Protein AF-A0A945YIF4-F1 (afdb_monomer_lite)

Foldseek 3Di:
DPVVVVVVVVVVVVVVLVVVLLVVLLVCLQPPPDLDLVNLVVSCVVSVPPDSPVSSVSSVVSNVVVVVVVVVVVVD

Secondary structure (DSSP, 8-state):
-HHHHHHHHHHHHHHHHHHHHHHHHHHHHHH-SS--HHHHHHHHHHHT-S-HHHHHHHHHHHHHHHHHHHHHGGG-

pLDDT: mean 78.57, std 18.68, range [42.03, 96.38]

Structure (mmCIF, N/CA/C/O backbone):
data_AF-A0A945YIF4-F1
#
_entry.id   AF-A0A945YIF4-F1
#
loop_
_atom_site.group_PDB
_atom_site.id
_atom_site.type_symbol
_atom_site.label_atom_id
_atom_site.label_alt_id
_atom_site.label_comp_id
_atom_site.label_asym_id
_atom_site.label_entity_id
_atom_site.label_seq_id
_atom_site.pdbx_PDB_ins_code
_atom_site.Cartn_x
_atom_site.Cartn_y
_atom_site.Cartn_z
_atom_site.occupancy
_atom_site.B_iso_or_equiv
_atom_site.auth_seq_id
_atom_site.auth_comp_id
_atom_site.auth_asym_id
_atom_site.auth_atom_id
_atom_site.pdbx_PDB_model_num
ATOM 1 N N . MET A 1 1 ? 36.930 -2.252 -16.601 1.00 49.66 1 MET A N 1
ATOM 2 C CA . MET A 1 1 ? 36.440 -1.939 -15.235 1.00 49.66 1 MET A CA 1
ATOM 3 C C . MET A 1 1 ? 35.197 -1.022 -15.204 1.00 49.66 1 MET A C 1
ATOM 5 O O . MET A 1 1 ? 34.765 -0.662 -14.118 1.00 49.66 1 MET A O 1
ATOM 9 N N . GLU A 1 2 ? 34.569 -0.670 -16.338 1.00 46.88 2 GLU A N 1
ATOM 10 C CA . GLU A 1 2 ? 33.406 0.249 -16.361 1.00 46.88 2 GLU A CA 1
ATOM 11 C C . GLU A 1 2 ? 32.034 -0.435 -16.250 1.00 46.88 2 GLU A C 1
ATOM 13 O O . GLU A 1 2 ? 31.145 0.082 -15.577 1.00 46.88 2 GLU A O 1
ATOM 18 N N . GLN A 1 3 ? 31.860 -1.636 -16.812 1.00 46.25 3 GLN A N 1
ATOM 19 C CA . GLN A 1 3 ? 30.559 -2.326 -16.789 1.00 46.25 3 GLN A CA 1
ATOM 20 C C . GLN A 1 3 ? 30.105 -2.748 -15.379 1.00 46.25 3 GLN A C 1
ATOM 22 O O . GLN A 1 3 ? 28.912 -2.788 -15.084 1.00 46.25 3 GLN A O 1
ATOM 27 N N . ILE A 1 4 ? 31.055 -3.011 -14.475 1.00 51.97 4 ILE A N 1
ATOM 28 C CA . ILE A 1 4 ? 30.763 -3.378 -13.081 1.00 51.97 4 ILE A CA 1
ATOM 29 C C . ILE A 1 4 ? 30.216 -2.163 -12.310 1.00 51.97 4 ILE A C 1
ATOM 31 O O . ILE A 1 4 ? 29.261 -2.301 -11.548 1.00 51.97 4 ILE A O 1
ATOM 35 N N . LYS A 1 5 ? 30.744 -0.954 -12.560 1.00 44.12 5 LYS A N 1
ATOM 36 C CA . LYS A 1 5 ? 30.298 0.282 -11.892 1.00 44.12 5 LYS A CA 1
ATOM 37 C C . LYS A 1 5 ? 28.857 0.658 -12.252 1.00 44.12 5 LYS A C 1
ATOM 39 O O . LYS A 1 5 ? 28.103 1.047 -11.364 1.00 44.12 5 LYS A O 1
ATOM 44 N N . ALA A 1 6 ? 28.450 0.492 -13.513 1.00 43.72 6 ALA A N 1
ATOM 45 C CA . ALA A 1 6 ? 27.083 0.787 -13.954 1.00 43.72 6 ALA A CA 1
ATOM 46 C C . ALA A 1 6 ? 26.042 -0.159 -13.327 1.00 43.72 6 ALA A C 1
ATOM 48 O O . ALA A 1 6 ? 24.968 0.282 -12.913 1.00 43.72 6 ALA A O 1
ATOM 49 N N . ARG A 1 7 ? 26.381 -1.448 -13.187 1.00 45.81 7 ARG A N 1
ATOM 50 C CA . ARG A 1 7 ? 25.504 -2.453 -12.565 1.00 45.81 7 ARG A CA 1
ATOM 51 C C . ARG A 1 7 ? 25.272 -2.160 -11.081 1.00 45.81 7 ARG A C 1
ATOM 53 O O . ARG A 1 7 ? 24.135 -2.200 -10.627 1.00 45.81 7 ARG A O 1
ATOM 60 N N . VAL A 1 8 ? 26.325 -1.787 -10.349 1.00 51.56 8 VAL A N 1
ATOM 61 C CA . VAL A 1 8 ? 26.238 -1.417 -8.923 1.00 51.56 8 VAL A CA 1
ATOM 62 C C . VAL A 1 8 ? 25.445 -0.117 -8.724 1.00 51.56 8 VAL A C 1
ATOM 64 O O . VAL A 1 8 ? 24.611 -0.038 -7.824 1.00 51.56 8 VAL A O 1
ATOM 67 N N . PHE A 1 9 ? 25.614 0.879 -9.601 1.00 45.91 9 PHE A N 1
ATOM 68 C CA . PHE A 1 9 ? 24.819 2.115 -9.556 1.00 45.91 9 PHE A CA 1
ATOM 69 C C . PHE A 1 9 ? 23.331 1.894 -9.870 1.00 45.91 9 PHE A C 1
ATOM 71 O O . PHE A 1 9 ? 22.476 2.509 -9.233 1.00 45.91 9 PHE A O 1
ATOM 78 N N . GLY A 1 10 ? 23.008 1.023 -10.830 1.00 54.31 10 GLY A N 1
ATOM 79 C CA . GLY A 1 10 ? 21.624 0.668 -11.161 1.00 54.31 10 GLY A CA 1
ATOM 80 C C . GLY A 1 10 ? 20.916 -0.081 -10.028 1.00 54.31 10 GLY A C 1
ATOM 81 O O . GLY A 1 10 ? 19.770 0.231 -9.708 1.00 54.31 10 GLY A O 1
ATOM 82 N N . VAL A 1 11 ? 21.622 -1.005 -9.367 1.00 57.56 11 VAL A N 1
ATOM 83 C CA . VAL A 1 11 ? 21.113 -1.736 -8.193 1.00 57.56 11 VAL A CA 1
ATOM 84 C C . VAL A 1 11 ? 20.851 -0.781 -7.025 1.00 57.56 11 VAL A C 1
ATOM 86 O O . VAL A 1 11 ? 19.777 -0.833 -6.432 1.00 57.56 11 VAL A O 1
ATOM 89 N N . ASN A 1 12 ? 21.763 0.159 -6.756 1.00 61.91 12 ASN A N 1
ATOM 90 C CA . ASN A 1 12 ? 21.567 1.168 -5.710 1.00 61.91 12 ASN A CA 1
ATOM 91 C C . ASN A 1 12 ? 20.357 2.074 -5.983 1.00 61.91 12 ASN A C 1
ATOM 93 O O . ASN A 1 12 ? 19.590 2.351 -5.066 1.00 61.91 12 ASN A O 1
ATOM 97 N N . LYS A 1 13 ? 20.130 2.497 -7.235 1.00 62.56 13 LYS A N 1
ATOM 98 C CA . LYS A 1 13 ? 18.935 3.285 -7.589 1.00 62.56 13 LYS A CA 1
ATOM 99 C C . LYS A 1 13 ? 17.642 2.493 -7.378 1.00 62.56 13 LYS A C 1
ATOM 101 O O . LYS A 1 13 ? 16.704 3.035 -6.807 1.00 62.56 13 LYS A O 1
ATOM 106 N N . GLY A 1 14 ? 17.610 1.218 -7.772 1.00 68.19 14 GLY A N 1
ATOM 107 C CA . GLY A 1 14 ? 16.449 0.349 -7.554 1.00 68.19 14 GLY A CA 1
ATOM 108 C C . GLY A 1 14 ? 16.135 0.124 -6.072 1.00 68.19 14 GLY A C 1
ATOM 109 O O . GLY A 1 14 ? 14.974 0.190 -5.678 1.00 68.19 14 GLY A O 1
ATOM 110 N N . ILE A 1 15 ? 17.162 -0.072 -5.239 1.00 72.56 15 ILE A N 1
ATOM 111 C CA . ILE A 1 15 ? 17.010 -0.215 -3.781 1.00 72.56 15 ILE A CA 1
ATOM 112 C C . ILE A 1 15 ? 16.456 1.073 -3.158 1.00 72.56 15 ILE A C 1
ATOM 114 O O . ILE A 1 15 ? 15.524 1.008 -2.361 1.00 72.56 15 ILE A O 1
ATOM 118 N N . ILE A 1 16 ? 16.980 2.239 -3.553 1.00 74.50 16 ILE A N 1
ATOM 119 C CA . ILE A 1 16 ? 16.514 3.537 -3.040 1.00 74.50 16 ILE A CA 1
ATOM 120 C C . ILE A 1 16 ? 15.054 3.794 -3.439 1.00 74.50 16 ILE A C 1
ATOM 122 O O . ILE A 1 16 ? 14.273 4.259 -2.611 1.00 74.50 16 ILE A O 1
ATOM 126 N N . THR A 1 17 ? 14.667 3.481 -4.679 1.00 78.38 17 THR A N 1
ATOM 127 C CA . THR A 1 17 ? 13.272 3.613 -5.128 1.00 78.38 17 THR A CA 1
ATOM 128 C C . THR A 1 17 ? 12.349 2.695 -4.331 1.00 78.38 17 THR A C 1
ATOM 130 O O . THR A 1 17 ? 11.369 3.170 -3.767 1.00 78.38 17 THR A O 1
ATOM 133 N N . LEU A 1 18 ? 12.713 1.418 -4.172 1.00 83.88 18 LEU A N 1
ATOM 134 C CA . LEU A 1 18 ? 11.931 0.466 -3.377 1.00 83.88 18 LEU A CA 1
ATOM 135 C C . LEU A 1 18 ? 11.771 0.915 -1.921 1.00 83.88 18 LEU A C 1
ATOM 137 O O . LEU A 1 18 ? 10.696 0.763 -1.346 1.00 83.88 18 LEU A O 1
ATOM 141 N N . GLN A 1 19 ? 12.819 1.474 -1.316 1.00 87.38 19 GLN A N 1
ATOM 142 C CA . GLN A 1 19 ? 12.752 1.974 0.053 1.00 87.38 19 GLN A CA 1
ATOM 143 C C . GLN A 1 19 ? 11.785 3.160 0.178 1.00 87.38 19 GLN A C 1
ATOM 145 O O . GLN A 1 19 ? 10.949 3.167 1.081 1.00 87.38 19 GLN A O 1
ATOM 150 N N . LYS A 1 20 ? 11.831 4.110 -0.764 1.00 89.94 20 LYS A N 1
ATOM 151 C CA . LYS A 1 20 ? 10.893 5.243 -0.804 1.00 89.94 20 LYS A CA 1
ATOM 152 C C . LYS A 1 20 ? 9.451 4.794 -1.017 1.00 89.94 20 LYS A C 1
ATOM 154 O O . LYS A 1 20 ? 8.554 5.308 -0.353 1.00 89.94 20 LYS A O 1
ATOM 159 N N . ASP A 1 21 ? 9.228 3.813 -1.887 1.00 91.06 21 ASP A N 1
ATOM 160 C CA . ASP A 1 21 ? 7.890 3.272 -2.129 1.00 91.06 21 ASP A CA 1
ATOM 161 C C . ASP A 1 21 ? 7.335 2.586 -0.869 1.00 91.06 21 ASP A C 1
ATOM 163 O O . ASP A 1 21 ? 6.165 2.757 -0.525 1.00 91.06 21 ASP A O 1
ATOM 167 N N . LEU A 1 22 ? 8.175 1.853 -0.129 1.00 91.88 22 LEU A N 1
ATOM 168 C CA . LEU A 1 22 ? 7.796 1.241 1.149 1.00 91.88 22 LEU A CA 1
ATOM 169 C C . LEU A 1 22 ? 7.482 2.286 2.226 1.00 91.88 22 LEU A C 1
ATOM 171 O O . LEU A 1 22 ? 6.487 2.145 2.942 1.00 91.88 22 LEU A O 1
ATOM 175 N N . GLU A 1 23 ? 8.300 3.332 2.342 1.00 91.81 23 GLU A N 1
ATOM 176 C CA . GLU A 1 23 ? 8.056 4.452 3.258 1.00 91.81 23 GLU A CA 1
ATOM 177 C C . GLU A 1 23 ? 6.738 5.162 2.927 1.00 91.81 23 GLU A C 1
ATOM 179 O O . GLU A 1 23 ? 5.936 5.421 3.830 1.00 91.81 23 GLU A O 1
ATOM 184 N N . PHE A 1 24 ? 6.461 5.386 1.641 1.00 93.00 24 PHE A N 1
ATOM 185 C CA . PHE A 1 24 ? 5.209 5.976 1.177 1.00 93.00 24 PHE A CA 1
ATOM 186 C C . PHE A 1 24 ? 3.998 5.105 1.531 1.00 93.00 24 PHE A C 1
ATOM 188 O O . PHE A 1 24 ? 3.046 5.596 2.144 1.00 93.00 24 PHE A O 1
ATOM 195 N N . ILE A 1 25 ? 4.039 3.803 1.219 1.00 93.81 25 ILE A N 1
ATOM 196 C CA . ILE A 1 25 ? 2.953 2.866 1.553 1.00 93.81 25 ILE A CA 1
ATOM 197 C C . ILE A 1 25 ? 2.702 2.853 3.062 1.00 93.81 25 ILE A C 1
ATOM 199 O O . ILE A 1 25 ? 1.552 2.953 3.492 1.00 93.81 25 ILE A O 1
ATOM 203 N N . ASN A 1 26 ? 3.762 2.764 3.868 1.00 93.12 26 ASN A N 1
ATOM 204 C CA . ASN A 1 26 ? 3.652 2.757 5.324 1.00 93.12 26 ASN A CA 1
ATOM 205 C C . ASN A 1 26 ? 3.036 4.059 5.851 1.00 93.12 26 ASN A C 1
ATOM 207 O O . ASN A 1 26 ? 2.147 4.016 6.704 1.00 93.12 26 ASN A O 1
ATOM 211 N N . GLY A 1 27 ? 3.494 5.206 5.345 1.00 91.06 27 GLY A N 1
ATOM 212 C CA . GLY A 1 27 ? 3.001 6.524 5.734 1.00 91.06 27 GLY A CA 1
ATOM 213 C C . GLY A 1 27 ? 1.522 6.711 5.407 1.00 91.06 27 GLY A C 1
ATOM 214 O O . GLY A 1 27 ? 0.746 7.116 6.274 1.00 91.06 27 GLY A O 1
ATOM 215 N N . VAL A 1 28 ? 1.101 6.358 4.190 1.00 93.00 28 VAL A N 1
ATOM 216 C CA . VAL A 1 28 ? -0.309 6.457 3.794 1.00 93.00 28 VAL A CA 1
ATOM 217 C C . VAL A 1 28 ? -1.155 5.480 4.605 1.00 93.00 28 VAL A C 1
ATOM 219 O O . VAL A 1 28 ? -2.147 5.891 5.201 1.00 93.00 28 VAL A O 1
ATOM 222 N N . ALA A 1 29 ? -0.758 4.209 4.698 1.00 92.69 29 ALA A N 1
ATOM 223 C CA . ALA A 1 29 ? -1.557 3.185 5.366 1.00 92.69 29 ALA A CA 1
ATOM 224 C C . ALA A 1 29 ? -1.798 3.481 6.854 1.00 92.69 29 ALA A C 1
ATOM 226 O O . ALA A 1 29 ? -2.908 3.274 7.339 1.00 92.69 29 ALA A O 1
ATOM 227 N N . LYS A 1 30 ? -0.797 4.004 7.576 1.00 89.00 30 LYS A N 1
ATOM 228 C CA . LYS A 1 30 ? -0.936 4.361 8.999 1.00 89.00 30 LYS A CA 1
ATOM 229 C C . LYS A 1 30 ? -1.898 5.530 9.243 1.00 89.00 30 LYS A C 1
ATOM 231 O O . LYS A 1 30 ? -2.534 5.563 10.292 1.00 89.00 30 LYS A O 1
ATOM 236 N N . ASN A 1 31 ? -2.002 6.462 8.295 1.00 87.19 31 ASN A N 1
ATOM 237 C CA . ASN A 1 31 ? -2.817 7.675 8.427 1.00 87.19 31 ASN A CA 1
ATOM 238 C C . ASN A 1 31 ? -4.191 7.567 7.747 1.00 87.19 31 ASN A C 1
ATOM 240 O O . ASN A 1 31 ? -5.087 8.373 8.005 1.00 87.19 31 ASN A O 1
ATOM 244 N N . HIS A 1 32 ? -4.382 6.585 6.868 1.00 86.31 32 HIS A N 1
ATOM 245 C CA . HIS A 1 32 ? -5.634 6.410 6.148 1.00 86.31 32 HIS A CA 1
ATOM 246 C C . HIS A 1 32 ? -6.714 5.802 7.057 1.00 86.31 32 HIS A C 1
ATOM 248 O O . HIS A 1 32 ? -6.522 4.738 7.642 1.00 86.31 32 HIS A O 1
ATOM 254 N N . LYS A 1 33 ? -7.896 6.434 7.131 1.00 80.19 33 LYS A N 1
ATOM 255 C CA . LYS A 1 33 ? -9.003 5.994 8.010 1.00 80.19 33 LYS A CA 1
ATOM 256 C C . LYS A 1 33 ? -9.494 4.570 7.719 1.00 80.19 33 LYS A C 1
ATOM 258 O O . LYS A 1 33 ? -9.969 3.885 8.619 1.00 80.19 33 LYS A O 1
ATOM 263 N N . LYS A 1 34 ? -9.405 4.132 6.460 1.00 86.56 34 LYS A N 1
ATOM 264 C CA . LYS A 1 34 ? -9.837 2.803 6.009 1.00 86.56 34 LYS A CA 1
ATOM 265 C C . LYS A 1 34 ? -8.889 2.284 4.938 1.00 86.56 34 LYS A C 1
ATOM 267 O O . LYS A 1 34 ? -9.007 2.654 3.776 1.00 86.56 34 LYS A O 1
ATOM 272 N N . TRP A 1 35 ? -7.892 1.505 5.331 1.00 93.62 35 TRP A N 1
ATOM 273 C CA . TRP A 1 35 ? -6.993 0.862 4.376 1.00 93.62 35 TRP A CA 1
ATOM 274 C C . TRP A 1 35 ? -7.677 -0.369 3.773 1.00 93.62 35 TRP A C 1
ATOM 276 O O . TRP A 1 35 ? -7.841 -1.386 4.445 1.00 93.62 35 TRP A O 1
ATOM 286 N N . ASP A 1 36 ? -8.124 -0.253 2.524 1.00 94.19 36 ASP A N 1
ATOM 287 C CA . ASP A 1 36 ? -8.806 -1.309 1.776 1.00 94.19 36 ASP A CA 1
ATOM 288 C C . ASP A 1 36 ? -8.222 -1.474 0.361 1.00 94.19 36 ASP A C 1
ATOM 290 O O . ASP A 1 36 ? -7.235 -0.835 -0.010 1.00 94.19 36 ASP A O 1
ATOM 294 N N . PHE A 1 37 ? -8.804 -2.375 -0.436 1.00 94.38 37 PHE A N 1
ATOM 295 C CA . PHE A 1 37 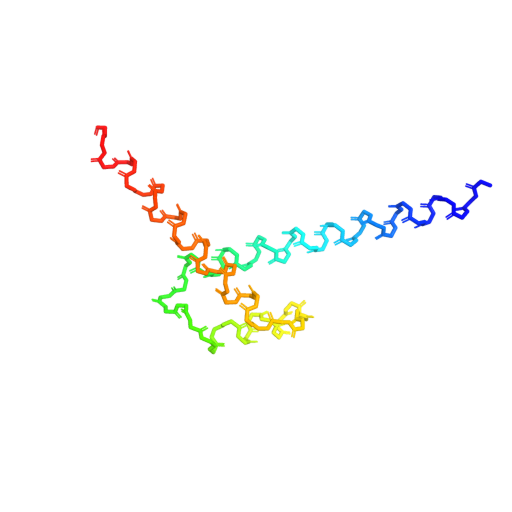? -8.316 -2.671 -1.785 1.00 94.38 37 PHE A CA 1
ATOM 296 C C . PHE A 1 37 ? -8.324 -1.440 -2.705 1.00 94.38 37 PHE A C 1
ATOM 298 O O . PHE A 1 37 ? -7.407 -1.278 -3.509 1.00 94.38 37 PHE A O 1
ATOM 305 N N . CYS A 1 38 ? -9.313 -0.548 -2.576 1.00 94.62 38 CYS A N 1
ATOM 306 C CA . CYS A 1 38 ? -9.367 0.684 -3.363 1.00 94.62 38 CYS A CA 1
ATOM 307 C C . CYS A 1 38 ? -8.222 1.626 -2.989 1.00 94.62 38 CYS A C 1
ATOM 309 O O . CYS A 1 38 ? -7.541 2.130 -3.882 1.00 94.62 38 CYS A O 1
ATOM 311 N N . ALA A 1 39 ? -7.955 1.807 -1.693 1.00 94.50 39 ALA A N 1
ATOM 312 C CA . ALA A 1 39 ? -6.813 2.600 -1.238 1.00 94.50 39 ALA A CA 1
ATOM 313 C C . ALA A 1 39 ? -5.482 2.019 -1.752 1.00 94.50 39 ALA A C 1
ATOM 315 O O . ALA A 1 39 ? -4.657 2.747 -2.308 1.00 94.50 39 ALA A O 1
ATOM 316 N N . ALA A 1 40 ? -5.305 0.698 -1.651 1.00 95.50 40 ALA A N 1
ATOM 317 C CA . ALA A 1 40 ? -4.115 0.014 -2.151 1.00 95.50 40 ALA A CA 1
ATOM 318 C C . ALA A 1 40 ? -3.962 0.139 -3.676 1.00 95.50 40 ALA A C 1
ATOM 320 O O . ALA A 1 40 ? -2.848 0.341 -4.157 1.00 95.50 40 ALA A O 1
ATOM 321 N N . LYS A 1 41 ? -5.061 0.067 -4.439 1.00 96.38 41 LYS A N 1
ATOM 322 C CA . LYS A 1 41 ? -5.064 0.257 -5.899 1.00 96.38 41 LYS A CA 1
ATOM 323 C C . LYS A 1 41 ? -4.621 1.667 -6.282 1.00 96.38 41 LYS A C 1
ATOM 325 O O . LYS A 1 41 ? -3.800 1.815 -7.184 1.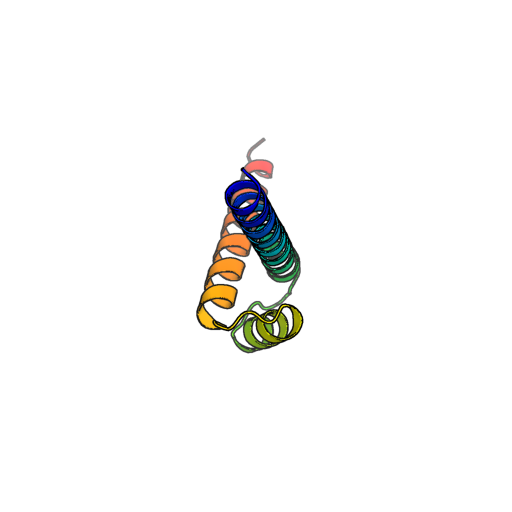00 96.38 41 LYS A O 1
ATOM 330 N N . THR A 1 42 ? -5.124 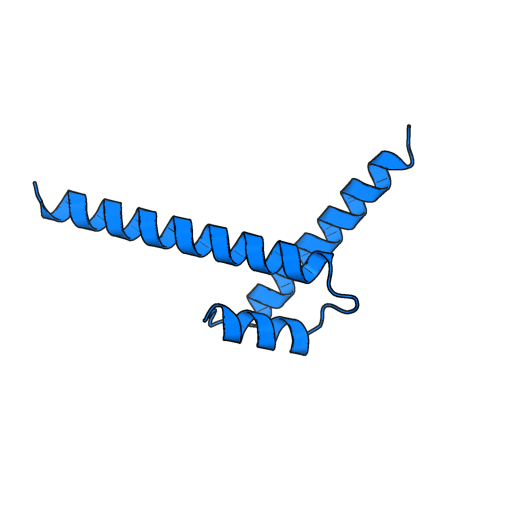2.686 -5.591 1.00 95.44 42 THR A N 1
ATOM 331 C CA . THR A 1 42 ? -4.717 4.080 -5.815 1.00 95.44 42 THR A CA 1
ATOM 332 C C . THR A 1 42 ? -3.233 4.274 -5.518 1.00 95.44 42 THR A C 1
ATOM 334 O O . THR A 1 42 ? -2.509 4.813 -6.349 1.00 95.44 42 THR A O 1
ATOM 337 N N . VAL A 1 43 ? -2.756 3.778 -4.373 1.00 95.00 43 VAL A N 1
ATOM 338 C CA . VAL A 1 43 ? -1.338 3.871 -3.987 1.00 95.00 43 VAL A CA 1
ATOM 339 C C . VAL A 1 43 ? -0.438 3.138 -4.982 1.00 95.00 43 VAL A C 1
ATOM 341 O O . VAL A 1 43 ? 0.566 3.698 -5.412 1.00 95.00 43 VAL A O 1
ATOM 344 N N . ALA A 1 44 ? -0.822 1.931 -5.403 1.00 95.44 44 ALA A N 1
ATOM 345 C CA . ALA A 1 44 ? -0.108 1.173 -6.425 1.00 95.44 44 ALA A CA 1
ATOM 346 C C . ALA A 1 44 ? -0.021 1.942 -7.754 1.00 95.44 44 ALA A C 1
ATOM 348 O O . ALA A 1 44 ? 1.041 1.970 -8.370 1.00 95.44 44 ALA A O 1
ATOM 349 N N . GLY A 1 45 ? -1.103 2.615 -8.164 1.00 95.12 45 GLY A N 1
ATOM 350 C CA . GLY A 1 45 ? -1.121 3.461 -9.358 1.00 95.12 45 GLY A CA 1
ATOM 351 C C . GLY A 1 45 ? -0.205 4.684 -9.260 1.00 95.12 45 GLY A C 1
ATOM 352 O O . GLY A 1 45 ? 0.477 5.002 -10.228 1.00 95.12 45 GLY A O 1
ATOM 353 N N . LEU A 1 46 ? -0.145 5.338 -8.095 1.00 93.50 46 LEU A N 1
ATOM 354 C CA . LEU A 1 46 ? 0.691 6.528 -7.879 1.00 93.50 46 LEU A CA 1
ATOM 355 C C . LEU A 1 46 ? 2.191 6.227 -7.946 1.00 93.50 46 LEU A C 1
ATOM 357 O O . LEU A 1 46 ? 2.948 7.020 -8.497 1.00 93.50 46 LEU A O 1
ATOM 361 N N . ILE A 1 47 ? 2.613 5.092 -7.389 1.00 91.69 47 ILE A N 1
ATOM 362 C CA . ILE A 1 47 ? 4.031 4.698 -7.332 1.00 91.69 47 ILE A CA 1
ATOM 363 C C . ILE A 1 47 ? 4.426 3.738 -8.467 1.00 91.69 47 ILE A C 1
ATOM 365 O O . ILE A 1 47 ? 5.565 3.290 -8.539 1.00 91.69 47 ILE A O 1
ATOM 369 N N . GLY A 1 48 ? 3.488 3.387 -9.353 1.00 91.19 48 GLY A N 1
ATOM 370 C CA . GLY A 1 48 ? 3.727 2.444 -10.447 1.00 91.19 48 GLY A CA 1
ATOM 371 C C . GLY A 1 48 ? 4.009 1.007 -9.987 1.00 91.19 48 GLY A C 1
ATOM 372 O O . GLY A 1 48 ? 4.677 0.257 -10.701 1.00 91.19 48 GLY A O 1
ATOM 373 N N . TRP A 1 49 ? 3.523 0.595 -8.808 1.00 91.81 49 TRP A N 1
ATOM 374 C CA . TRP A 1 49 ? 3.744 -0.762 -8.300 1.00 91.81 49 TRP A CA 1
ATOM 375 C C . TRP A 1 49 ? 2.777 -1.749 -8.970 1.00 91.81 49 TRP A C 1
ATOM 377 O O . TRP A 1 49 ? 1.562 -1.611 -8.828 1.00 91.81 49 TRP A O 1
ATOM 387 N N . PRO A 1 50 ? 3.265 -2.816 -9.624 1.00 86.81 50 PRO A N 1
ATOM 388 C CA . PRO A 1 50 ? 2.404 -3.737 -10.371 1.00 86.81 50 PRO A CA 1
ATOM 389 C C . PRO A 1 50 ? 1.466 -4.608 -9.516 1.00 86.81 50 PRO A C 1
ATOM 391 O O . PRO A 1 50 ? 0.522 -5.187 -10.042 1.00 86.81 50 PRO A O 1
ATOM 394 N N . SER A 1 51 ? 1.713 -4.757 -8.210 1.00 93.38 51 SER A N 1
ATOM 395 C CA . SER A 1 51 ? 0.992 -5.715 -7.362 1.00 93.38 51 SER A CA 1
ATOM 396 C C . SER A 1 51 ? 0.201 -5.015 -6.262 1.00 93.38 51 SER A C 1
ATOM 398 O O . SER A 1 51 ? 0.726 -4.721 -5.186 1.00 93.38 51 SER A O 1
ATOM 400 N N . ILE A 1 52 ? -1.090 -4.812 -6.523 1.00 95.69 52 ILE A N 1
ATOM 401 C CA . ILE A 1 52 ? -2.041 -4.204 -5.580 1.00 95.69 52 ILE A CA 1
ATOM 402 C C . ILE A 1 52 ? -2.138 -5.034 -4.293 1.00 95.69 52 ILE A C 1
ATOM 404 O O . ILE A 1 52 ? -2.053 -4.483 -3.199 1.00 95.69 52 ILE A O 1
ATOM 408 N N . ASP A 1 53 ? -2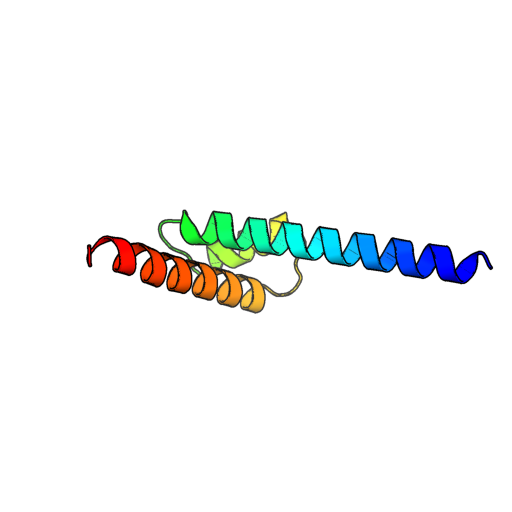.231 -6.363 -4.403 1.00 95.31 53 ASP A N 1
ATOM 409 C CA . ASP A 1 53 ? -2.242 -7.277 -3.252 1.00 95.31 53 ASP A CA 1
ATOM 410 C C . ASP A 1 53 ? -1.032 -7.100 -2.337 1.00 95.31 53 ASP A C 1
ATOM 412 O O . ASP A 1 53 ? -1.140 -7.186 -1.109 1.00 95.31 53 ASP A O 1
ATOM 416 N N . ARG A 1 54 ? 0.143 -6.852 -2.921 1.00 93.56 54 ARG A N 1
ATOM 417 C CA . ARG A 1 54 ? 1.367 -6.666 -2.147 1.00 93.56 54 ARG A CA 1
ATOM 418 C C . ARG A 1 54 ? 1.362 -5.325 -1.427 1.00 93.56 54 ARG A C 1
ATOM 420 O O . ARG A 1 54 ? 1.687 -5.300 -0.243 1.00 93.56 54 ARG A O 1
ATOM 427 N N . VAL A 1 55 ? 0.913 -4.260 -2.090 1.00 95.06 55 VAL A N 1
ATOM 428 C CA . VAL A 1 55 ? 0.690 -2.947 -1.462 1.00 95.06 55 VAL A CA 1
ATOM 429 C C . VAL A 1 55 ? -0.311 -3.068 -0.310 1.00 95.06 55 VAL A C 1
ATOM 431 O O . VAL A 1 55 ? -0.021 -2.623 0.800 1.00 95.06 55 VAL A O 1
ATOM 434 N N . LEU A 1 56 ? -1.434 -3.764 -0.518 1.00 96.31 56 LEU A N 1
ATOM 435 C CA . LEU A 1 56 ? -2.451 -4.002 0.509 1.00 96.31 56 LEU A CA 1
ATOM 436 C C . LEU A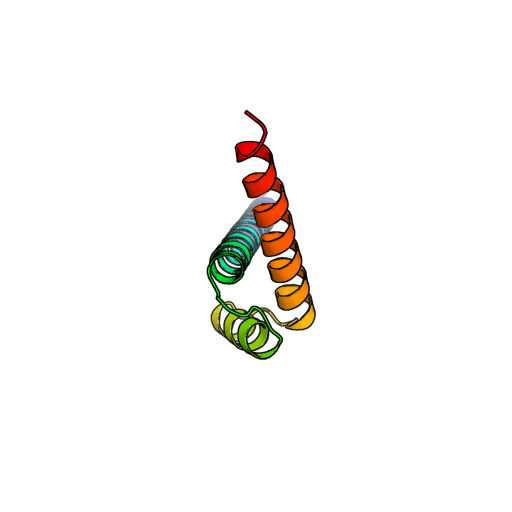 1 56 ? -1.864 -4.712 1.739 1.00 96.31 56 LEU A C 1
ATOM 438 O O . LEU A 1 56 ? -2.062 -4.252 2.867 1.00 96.31 56 LEU A O 1
ATOM 442 N N . LYS A 1 57 ? -1.109 -5.800 1.534 1.00 95.69 57 LYS A N 1
ATOM 443 C CA . LYS A 1 57 ? -0.439 -6.550 2.613 1.00 95.69 57 LYS A CA 1
ATOM 444 C C . LYS A 1 57 ? 0.592 -5.702 3.360 1.00 95.69 57 LYS A C 1
ATOM 446 O O . LYS A 1 57 ? 0.645 -5.773 4.587 1.00 95.69 57 LYS A O 1
ATOM 451 N N . LEU A 1 58 ? 1.381 -4.900 2.645 1.00 94.12 58 LEU A N 1
ATOM 452 C CA . LEU A 1 58 ? 2.376 -4.002 3.238 1.00 94.12 58 LEU A CA 1
ATOM 453 C C . LEU A 1 58 ? 1.716 -2.936 4.116 1.00 94.12 58 LEU A C 1
ATOM 455 O O . LEU A 1 58 ? 2.103 -2.780 5.272 1.00 94.12 58 LEU A O 1
ATOM 459 N N . GLY A 1 59 ? 0.659 -2.285 3.631 1.00 93.56 59 GLY A N 1
ATOM 460 C CA . GLY A 1 59 ? -0.074 -1.311 4.437 1.00 93.56 59 GLY A CA 1
ATOM 461 C C . GLY A 1 59 ? -0.757 -1.933 5.661 1.00 93.56 59 GLY A C 1
ATOM 462 O O . GLY A 1 59 ? -0.678 -1.383 6.757 1.00 93.56 59 GLY A O 1
ATOM 463 N N . ASN A 1 60 ? -1.329 -3.137 5.533 1.00 93.56 60 ASN A N 1
ATOM 464 C CA . ASN A 1 60 ? -1.883 -3.874 6.677 1.00 93.56 60 ASN A CA 1
ATOM 465 C C . ASN A 1 60 ? -0.817 -4.188 7.736 1.00 93.56 60 ASN A C 1
ATOM 467 O O . ASN A 1 60 ? -1.075 -4.064 8.937 1.00 93.56 60 ASN A O 1
ATOM 471 N N . LYS A 1 61 ? 0.390 -4.569 7.300 1.00 92.25 61 LYS A N 1
ATOM 472 C CA . LYS A 1 61 ? 1.535 -4.772 8.193 1.00 92.25 61 LYS A CA 1
ATOM 473 C C . LYS A 1 61 ? 1.912 -3.467 8.905 1.00 92.25 61 LYS A C 1
ATOM 475 O O . LYS A 1 61 ? 2.027 -3.472 10.128 1.00 92.25 61 LYS A O 1
ATOM 480 N N . ALA A 1 62 ? 1.990 -2.354 8.176 1.00 89.50 62 ALA A N 1
ATOM 481 C CA . ALA A 1 62 ? 2.303 -1.035 8.730 1.00 89.50 62 ALA A CA 1
ATOM 482 C C . ALA A 1 62 ? 1.300 -0.585 9.805 1.00 89.50 62 ALA A C 1
ATOM 484 O O . ALA A 1 62 ? 1.690 -0.064 10.851 1.00 89.50 62 ALA A O 1
ATOM 485 N N . ILE A 1 63 ? 0.005 -0.817 9.568 1.00 89.00 63 ILE A N 1
ATOM 486 C CA . ILE A 1 63 ? -1.069 -0.514 10.524 1.00 89.00 63 ILE A CA 1
ATOM 487 C C . ILE A 1 63 ? -0.940 -1.385 11.775 1.00 89.00 63 ILE A C 1
ATOM 489 O O . ILE A 1 63 ? -1.097 -0.886 12.891 1.00 89.00 63 ILE A O 1
ATOM 493 N N . LYS A 1 64 ? -0.654 -2.682 11.610 1.00 87.00 64 LYS A N 1
ATOM 494 C CA . LYS A 1 64 ? -0.481 -3.612 12.733 1.00 87.00 64 LYS A CA 1
ATOM 495 C C . LYS A 1 64 ? 0.706 -3.214 13.614 1.00 87.00 64 LYS A C 1
ATOM 497 O O . LYS A 1 64 ? 0.556 -3.172 14.830 1.00 87.00 64 LYS A O 1
ATOM 502 N N . GLU A 1 65 ? 1.839 -2.866 13.011 1.00 82.38 65 GLU A N 1
ATOM 503 C CA . GLU A 1 65 ? 3.031 -2.395 13.731 1.00 82.38 65 GLU A CA 1
ATOM 504 C C . GLU A 1 65 ? 2.782 -1.065 14.458 1.00 82.38 65 GLU A C 1
ATOM 506 O O . GLU A 1 65 ? 3.214 -0.897 15.597 1.00 82.38 65 GLU A O 1
ATOM 511 N N . ASN A 1 66 ? 2.010 -0.151 13.858 1.00 75.50 66 ASN A N 1
ATOM 512 C CA . ASN A 1 66 ? 1.618 1.103 14.509 1.00 75.50 66 ASN A CA 1
ATOM 513 C C . ASN A 1 66 ? 0.756 0.867 15.760 1.00 75.50 66 ASN A C 1
ATOM 515 O O . ASN A 1 66 ? 0.938 1.525 16.780 1.00 75.50 66 ASN A O 1
ATOM 519 N N . LYS A 1 67 ? -0.165 -0.104 15.703 1.00 65.44 67 LYS A N 1
ATOM 520 C CA . LYS A 1 67 ? -1.003 -0.484 16.851 1.00 65.44 67 LYS A CA 1
ATOM 521 C C . LYS A 1 67 ? -0.207 -1.159 17.966 1.00 65.44 67 LYS A C 1
ATOM 523 O O . LYS A 1 67 ? -0.542 -0.951 19.126 1.00 65.44 67 LYS A O 1
ATOM 528 N N . SER A 1 68 ? 0.816 -1.948 17.633 1.00 61.25 68 SER A N 1
ATOM 529 C CA . SER A 1 68 ? 1.723 -2.514 18.638 1.00 61.25 68 SER A CA 1
ATOM 530 C C . SER A 1 68 ? 2.512 -1.414 19.350 1.00 61.25 68 SER A C 1
ATOM 532 O O . SER A 1 68 ? 2.487 -1.364 20.572 1.00 61.25 68 SER A O 1
ATOM 534 N N . SER A 1 69 ? 3.096 -0.471 18.602 1.00 57.53 69 SER A N 1
ATOM 535 C CA . SER A 1 69 ? 3.851 0.654 19.176 1.00 57.53 69 SER A CA 1
ATOM 536 C C . SER A 1 69 ? 2.990 1.593 20.032 1.00 57.53 69 SER A C 1
ATOM 538 O O . SER A 1 69 ? 3.438 2.049 21.079 1.00 57.53 69 SER A O 1
ATOM 540 N N . ALA A 1 70 ? 1.742 1.861 19.638 1.00 54.59 70 ALA A N 1
ATOM 541 C CA . ALA A 1 70 ? 0.823 2.674 20.441 1.00 54.59 70 ALA A CA 1
ATOM 542 C C . ALA A 1 70 ? 0.411 1.992 21.760 1.00 54.59 70 ALA A C 1
ATOM 544 O O . ALA A 1 70 ? 0.015 2.666 22.708 1.00 54.59 70 ALA A O 1
ATOM 545 N N . ARG A 1 71 ? 0.490 0.658 21.830 1.00 53.25 71 ARG A N 1
ATOM 546 C CA . ARG A 1 71 ? 0.146 -0.112 23.029 1.00 53.25 71 ARG A CA 1
ATOM 547 C C . ARG A 1 71 ? 1.247 -0.050 24.090 1.00 53.25 71 ARG A C 1
ATOM 549 O O . ARG A 1 71 ? 0.917 -0.078 25.269 1.00 53.25 71 ARG A O 1
ATOM 556 N N . ASP A 1 72 ? 2.504 0.110 23.675 1.00 50.62 72 ASP A N 1
ATOM 557 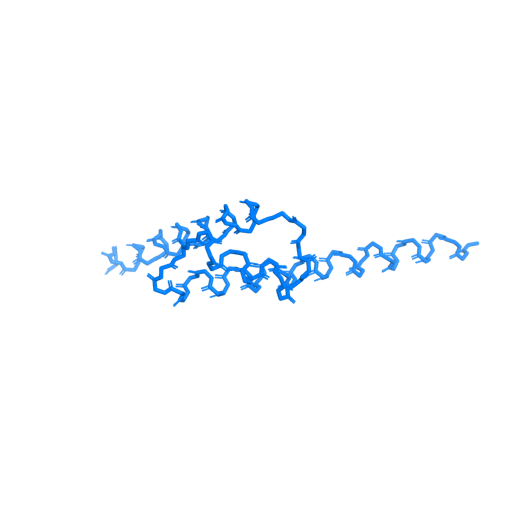C CA . ASP A 1 72 ? 3.653 0.242 24.583 1.00 50.62 72 ASP A CA 1
ATOM 558 C C . ASP A 1 72 ? 3.644 1.564 25.373 1.00 50.62 72 ASP A C 1
ATOM 560 O O . ASP A 1 72 ? 4.104 1.599 26.509 1.00 50.62 72 ASP A O 1
ATOM 564 N N . TRP A 1 73 ? 3.039 2.635 24.843 1.00 50.16 73 TRP A N 1
ATOM 565 C CA . TRP A 1 73 ? 2.861 3.903 25.576 1.00 50.16 73 TRP A CA 1
ATOM 566 C C . TRP A 1 73 ? 1.808 3.841 26.687 1.00 50.16 73 TRP A C 1
ATOM 568 O O . TRP A 1 73 ? 1.805 4.686 27.573 1.00 50.16 73 TRP A O 1
ATOM 578 N N . ASN A 1 74 ? 0.908 2.856 26.647 1.00 47.69 74 ASN A N 1
ATOM 579 C CA . ASN A 1 74 ? -0.165 2.691 27.633 1.00 47.69 74 ASN A CA 1
ATOM 580 C C . ASN A 1 74 ? 0.245 1.777 28.807 1.00 47.69 74 ASN A C 1
ATOM 582 O O . ASN A 1 74 ? -0.612 1.345 29.577 1.00 47.69 74 ASN A O 1
ATOM 586 N N . LEU A 1 75 ? 1.535 1.440 28.904 1.00 50.31 75 LEU A N 1
ATOM 587 C CA . LEU A 1 75 ? 2.115 0.540 29.906 1.00 50.31 75 LEU A CA 1
ATOM 588 C C . LEU A 1 75 ? 3.263 1.184 30.714 1.00 50.31 75 LEU A C 1
ATOM 590 O O . LEU A 1 75 ? 4.005 0.458 31.373 1.00 50.31 75 LEU A O 1
ATOM 594 N N . SER A 1 76 ? 3.424 2.513 30.687 1.00 42.03 76 SER A N 1
ATOM 595 C CA . SER A 1 76 ? 4.349 3.251 31.573 1.00 42.03 76 SER A CA 1
ATOM 596 C C . SER A 1 76 ? 3.607 4.176 32.524 1.00 42.03 76 SER A C 1
ATOM 598 O O . SER A 1 76 ? 2.629 4.810 32.072 1.00 42.03 76 SER A O 1
#

Radius of gyration: 16.35 Å; chains: 1; bounding box: 46×15×48 Å

Sequence (76 aa):
MEQIKARVFGVNKGIITLQKDLEFINGVAKNHKKWDFCAAKTVAGLIGWPSIDRVLKLGNKAIKENKSSARDWNLS